Protein AF-A0AAV6PI04-F1 (afdb_monomer_lite)

Foldseek 3Di:
DVVVVVVVCVVVPHPDDDDDDDDDDLVVVQVVCVVVVQWDADPVRDTGGDPDPPPDDDDVDDDPDPDDDDDDDDDD

Structure (mmCIF, N/CA/C/O backbone):
data_AF-A0AAV6PI04-F1
#
_entry.id   AF-A0AAV6PI04-F1
#
loop_
_atom_site.group_PDB
_atom_site.id
_atom_site.type_symbol
_atom_site.label_atom_id
_atom_site.label_alt_id
_atom_site.label_comp_id
_atom_site.label_asym_id
_atom_site.label_entity_id
_atom_site.label_seq_id
_atom_site.pdbx_PDB_ins_code
_atom_site.Cartn_x
_atom_site.Cartn_y
_atom_site.Cartn_z
_atom_site.occupancy
_atom_site.B_iso_or_equiv
_atom_site.auth_seq_id
_atom_site.auth_comp_id
_atom_site.auth_asym_id
_atom_site.auth_atom_id
_atom_site.pdbx_PDB_model_num
ATOM 1 N N . GLN A 1 1 ? -8.761 -0.339 -26.078 1.00 57.72 1 GLN A N 1
ATOM 2 C CA . GLN A 1 1 ? -7.737 -0.297 -25.010 1.00 57.72 1 GLN A CA 1
ATOM 3 C C . GLN A 1 1 ? -8.002 -1.320 -23.887 1.00 57.72 1 GLN A C 1
ATOM 5 O O . GLN A 1 1 ? -7.989 -0.976 -22.715 1.00 57.72 1 GLN A O 1
ATOM 10 N N . GLU A 1 2 ? -8.212 -2.603 -24.210 1.00 61.44 2 GLU A N 1
ATOM 11 C CA . GLU A 1 2 ? -8.315 -3.679 -23.191 1.00 61.44 2 GLU A CA 1
ATOM 12 C C . GLU A 1 2 ? -6.965 -4.398 -22.977 1.00 61.44 2 GLU A C 1
ATOM 14 O O . GLU A 1 2 ? -6.728 -5.021 -21.946 1.00 61.44 2 GLU A O 1
ATOM 19 N N . VAL A 1 3 ? -6.053 -4.286 -23.953 1.00 64.56 3 VAL A N 1
ATOM 20 C CA . VAL A 1 3 ? -4.732 -4.935 -23.942 1.00 64.56 3 VAL A CA 1
ATOM 21 C C . VAL A 1 3 ? -3.861 -4.401 -22.808 1.00 64.56 3 VAL A C 1
ATOM 23 O O . VAL A 1 3 ? -3.236 -5.191 -22.117 1.00 64.56 3 VAL A O 1
ATOM 26 N N . GLU A 1 4 ? -3.884 -3.092 -22.548 1.00 70.25 4 GLU A N 1
ATOM 27 C CA . GLU A 1 4 ? -3.086 -2.465 -21.483 1.00 70.25 4 GLU A CA 1
ATOM 28 C C . GLU A 1 4 ? -3.515 -2.949 -20.088 1.00 70.25 4 GLU A C 1
ATOM 30 O O . GLU A 1 4 ? -2.678 -3.291 -19.258 1.00 70.25 4 GLU A O 1
ATOM 35 N N . LYS A 1 5 ? -4.826 -3.088 -19.840 1.00 82.88 5 LYS A N 1
ATOM 36 C CA . LYS A 1 5 ? -5.341 -3.614 -18.564 1.00 82.88 5 LYS A CA 1
ATOM 37 C C . LYS A 1 5 ? -5.024 -5.099 -18.383 1.00 82.88 5 LYS A C 1
ATOM 39 O O . LYS A 1 5 ? -4.635 -5.509 -17.291 1.00 82.88 5 LYS A O 1
ATOM 44 N N . ARG A 1 6 ? -5.162 -5.901 -19.447 1.00 81.56 6 ARG A N 1
ATOM 45 C CA . ARG A 1 6 ? -4.768 -7.321 -19.445 1.00 81.56 6 ARG A CA 1
ATOM 46 C C . ARG A 1 6 ? -3.263 -7.494 -19.264 1.00 81.56 6 ARG A C 1
ATOM 48 O O . ARG A 1 6 ? -2.852 -8.430 -18.593 1.00 81.56 6 ARG A O 1
ATOM 55 N N . HIS A 1 7 ? -2.462 -6.591 -19.824 1.00 85.00 7 HIS A N 1
ATOM 56 C CA . HIS A 1 7 ? -1.013 -6.606 -19.675 1.00 85.00 7 HIS A CA 1
ATOM 57 C C . HIS A 1 7 ? -0.605 -6.386 -18.216 1.00 85.00 7 HIS A C 1
ATOM 59 O O . HIS A 1 7 ? 0.152 -7.191 -17.687 1.00 85.00 7 HIS A O 1
ATOM 65 N N . ILE A 1 8 ? -1.188 -5.390 -17.536 1.00 88.06 8 ILE A N 1
ATOM 66 C CA . ILE A 1 8 ? -0.948 -5.162 -16.100 1.00 88.06 8 ILE A CA 1
ATOM 67 C C . ILE A 1 8 ? -1.345 -6.392 -15.283 1.00 88.06 8 ILE A C 1
ATOM 69 O O . ILE A 1 8 ? -0.554 -6.858 -14.472 1.00 88.06 8 ILE A O 1
ATOM 73 N N . LEU A 1 9 ? -2.544 -6.941 -15.513 1.00 88.12 9 LEU A N 1
ATOM 74 C CA . LEU A 1 9 ? -3.009 -8.148 -14.821 1.00 88.12 9 LEU A CA 1
ATOM 75 C C . LEU A 1 9 ? -2.053 -9.331 -15.032 1.00 88.12 9 LEU A C 1
ATOM 77 O O . LEU A 1 9 ? -1.734 -10.027 -14.072 1.00 88.12 9 LEU A O 1
ATOM 81 N N . ASN A 1 10 ? -1.540 -9.508 -16.251 1.00 87.81 10 ASN A N 1
ATOM 82 C CA . ASN A 1 10 ? -0.562 -10.546 -16.562 1.00 87.81 10 ASN A CA 1
ATOM 83 C C . ASN A 1 10 ? 0.777 -10.316 -15.839 1.00 87.81 10 ASN A C 1
ATOM 85 O O . ASN A 1 10 ? 1.328 -11.259 -15.281 1.00 87.81 10 ASN A O 1
ATOM 89 N N . MET A 1 11 ? 1.269 -9.071 -15.782 1.00 91.19 11 MET A N 1
ATOM 90 C CA . MET A 1 11 ? 2.515 -8.728 -15.078 1.00 91.19 11 MET A CA 1
ATOM 91 C C . MET A 1 11 ? 2.458 -9.032 -13.577 1.00 91.19 11 MET A C 1
ATOM 93 O O . MET A 1 11 ? 3.471 -9.399 -12.992 1.00 91.19 11 MET A O 1
ATOM 97 N N . ILE A 1 12 ? 1.285 -8.901 -12.956 1.00 89.50 12 ILE A N 1
ATOM 98 C CA . ILE A 1 12 ? 1.072 -9.232 -11.537 1.00 89.50 12 ILE A CA 1
ATOM 99 C C . ILE A 1 12 ? 0.501 -10.644 -11.336 1.00 89.50 12 ILE A C 1
ATOM 101 O O . ILE A 1 12 ? 0.0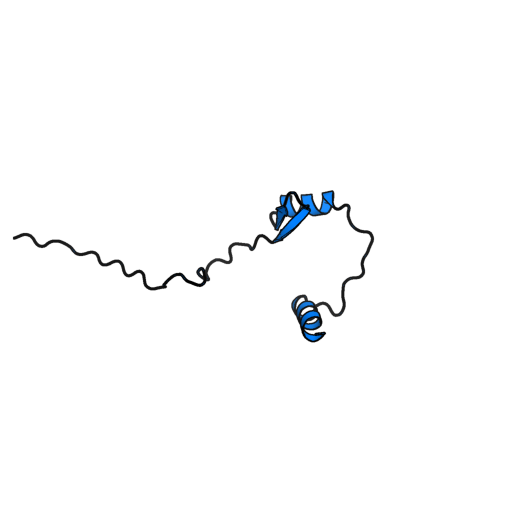13 -10.962 -10.253 1.00 89.50 12 ILE A O 1
ATOM 105 N N . HIS A 1 13 ? 0.547 -11.487 -12.374 1.00 89.44 13 HIS A N 1
ATOM 106 C CA . HIS A 1 13 ? 0.082 -12.877 -12.367 1.00 89.44 13 HIS A CA 1
ATOM 107 C C . HIS A 1 13 ? -1.371 -13.058 -11.883 1.00 89.44 13 HIS A C 1
ATOM 109 O O . HIS A 1 13 ? -1.709 -14.039 -11.217 1.00 89.44 13 HIS A O 1
ATOM 115 N N . LEU A 1 14 ? -2.257 -12.119 -12.226 1.00 88.06 14 LEU A N 1
ATOM 116 C CA . LEU A 1 14 ? -3.685 -12.191 -11.925 1.00 88.06 14 LEU A CA 1
ATOM 117 C C . LEU A 1 14 ? -4.505 -12.474 -13.187 1.00 88.06 14 LEU A C 1
ATOM 119 O O . LEU A 1 14 ? -4.369 -11.806 -14.206 1.00 88.06 14 LEU A O 1
ATOM 123 N N . ASN A 1 15 ? -5.445 -13.417 -13.091 1.00 81.31 15 ASN A N 1
ATOM 124 C CA . ASN A 1 15 ? -6.373 -13.733 -14.187 1.00 81.31 15 ASN A CA 1
ATO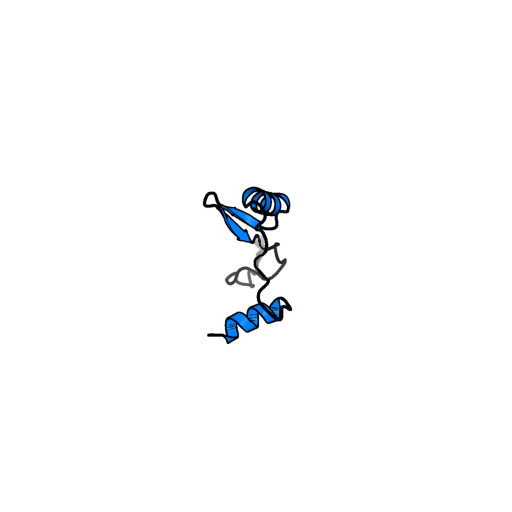M 125 C C . ASN A 1 15 ? -7.559 -12.757 -14.281 1.00 81.31 15 ASN A C 1
ATOM 127 O O . ASN A 1 15 ? -8.189 -12.633 -15.330 1.00 81.31 15 ASN A O 1
ATOM 131 N N . ALA A 1 16 ? -7.891 -12.077 -13.183 1.00 85.81 16 ALA A N 1
ATOM 132 C CA . ALA A 1 16 ? -8.986 -11.119 -13.110 1.00 85.81 16 ALA A CA 1
ATOM 133 C C . ALA A 1 16 ? -8.709 -10.070 -12.028 1.00 85.81 16 ALA A C 1
ATOM 135 O O . ALA A 1 16 ? -7.886 -10.275 -11.134 1.00 85.81 16 ALA A O 1
ATOM 136 N N . ARG A 1 17 ? -9.433 -8.948 -12.085 1.00 84.50 17 ARG A N 1
ATOM 137 C CA . ARG A 1 17 ? -9.360 -7.911 -11.053 1.00 84.50 17 ARG A CA 1
ATOM 138 C C . ARG A 1 17 ? -9.765 -8.493 -9.688 1.00 84.50 17 ARG A C 1
ATOM 140 O O . ARG A 1 17 ? -10.814 -9.142 -9.619 1.00 84.50 17 ARG A O 1
ATOM 147 N N . PRO A 1 18 ? -9.000 -8.235 -8.610 1.00 84.31 18 PRO A N 1
ATOM 148 C CA . PRO A 1 18 ? -9.381 -8.652 -7.267 1.00 84.31 18 PRO A CA 1
ATOM 149 C C . PRO A 1 18 ? -10.780 -8.148 -6.911 1.00 84.31 18 PRO A C 1
ATOM 151 O O . PRO A 1 18 ? -11.144 -7.011 -7.225 1.00 84.31 18 PRO A O 1
ATOM 154 N N . LYS A 1 19 ? -11.571 -9.002 -6.258 1.00 80.00 19 LYS A N 1
ATOM 155 C CA . LYS A 1 19 ? -12.903 -8.627 -5.780 1.00 80.00 19 LYS A CA 1
ATOM 156 C C . LYS A 1 19 ? -12.756 -7.582 -4.676 1.00 80.00 19 LYS A C 1
ATOM 158 O O . LYS A 1 19 ? -11.947 -7.756 -3.771 1.00 80.00 19 LYS A O 1
ATOM 163 N N . VAL A 1 20 ? -13.549 -6.516 -4.747 1.00 71.00 20 VAL A N 1
ATOM 164 C CA . VAL A 1 20 ? -13.600 -5.495 -3.695 1.00 71.00 20 VAL A CA 1
ATOM 165 C C . VAL A 1 20 ? -14.267 -6.121 -2.470 1.00 71.00 20 VAL A C 1
ATOM 167 O O . VAL A 1 20 ? -15.460 -6.415 -2.495 1.00 71.00 20 VAL A O 1
ATOM 170 N N . THR A 1 21 ? -13.484 -6.396 -1.431 1.00 80.25 21 THR A N 1
ATOM 171 C CA . THR A 1 21 ? -13.968 -6.856 -0.123 1.00 80.25 21 THR A CA 1
ATOM 172 C C . THR A 1 21 ? -14.219 -5.661 0.799 1.00 80.25 21 THR A C 1
ATOM 174 O O . THR A 1 21 ? -14.027 -4.511 0.399 1.00 80.25 21 THR A O 1
ATOM 177 N N . TRP A 1 22 ? -14.667 -5.921 2.034 1.00 74.00 22 TRP A N 1
ATOM 178 C CA . TRP A 1 22 ? -14.780 -4.895 3.073 1.00 74.00 22 TRP A CA 1
ATOM 179 C C . TRP A 1 22 ? -13.467 -4.107 3.173 1.00 74.00 22 TRP A C 1
ATOM 181 O O . TRP A 1 22 ? -12.424 -4.706 3.456 1.00 74.00 22 TRP A O 1
ATOM 191 N N . PRO A 1 23 ? -13.485 -2.792 2.904 1.00 71.38 23 PRO A N 1
ATOM 192 C CA . PRO A 1 23 ? -12.262 -2.018 2.850 1.00 71.38 23 PRO A CA 1
ATOM 193 C C . PRO A 1 23 ? -11.685 -1.898 4.258 1.00 71.38 23 PRO A C 1
ATOM 195 O O . PRO A 1 23 ? -12.387 -1.532 5.202 1.00 71.38 23 PRO A O 1
ATOM 198 N N . LEU A 1 24 ? -10.390 -2.182 4.395 1.00 76.56 24 LEU A N 1
ATOM 199 C CA . LEU A 1 24 ? -9.651 -1.785 5.588 1.00 76.56 24 LEU A CA 1
ATOM 200 C C . LEU A 1 24 ? -9.861 -0.278 5.826 1.00 76.56 24 LEU A C 1
ATOM 202 O O . LEU A 1 24 ? -9.845 0.493 4.857 1.00 76.56 24 LEU A O 1
ATOM 206 N N . PRO A 1 25 ? -10.017 0.171 7.085 1.00 87.12 25 PRO A N 1
ATOM 207 C CA . PRO A 1 25 ? -10.063 1.592 7.394 1.00 87.12 25 PRO A CA 1
ATOM 208 C C . PRO A 1 25 ? -8.868 2.315 6.769 1.00 87.12 25 PRO A C 1
ATOM 210 O O . PRO A 1 25 ? -7.719 1.910 6.959 1.00 87.12 25 PRO A O 1
ATOM 213 N N . ARG A 1 26 ? -9.133 3.402 6.032 1.00 85.38 26 ARG A N 1
ATOM 214 C CA . ARG A 1 26 ? -8.106 4.121 5.257 1.00 85.38 26 ARG A CA 1
ATOM 215 C C . ARG A 1 26 ? -6.917 4.542 6.125 1.00 85.38 26 ARG A C 1
ATOM 217 O O . ARG A 1 26 ? -5.781 4.400 5.695 1.00 85.38 26 ARG A O 1
ATOM 224 N N . ALA A 1 27 ? -7.167 4.977 7.360 1.00 85.25 27 ALA A N 1
ATOM 225 C CA . ALA A 1 27 ? -6.120 5.353 8.310 1.00 85.25 27 ALA A CA 1
ATOM 226 C C . ALA A 1 27 ? -5.153 4.198 8.633 1.00 85.25 27 ALA A C 1
ATOM 228 O O . ALA A 1 27 ? -3.946 4.410 8.701 1.00 85.25 27 ALA A O 1
ATOM 229 N N . ALA A 1 28 ? -5.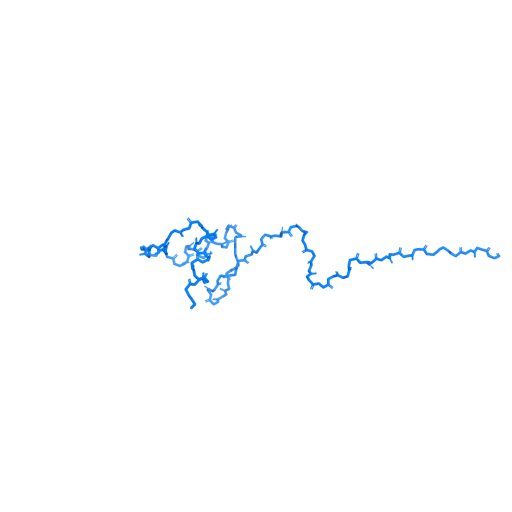666 2.971 8.780 1.00 86.69 28 ALA A N 1
ATOM 230 C CA . ALA A 1 28 ? -4.840 1.796 9.048 1.00 86.69 28 ALA A CA 1
ATOM 231 C C . ALA A 1 28 ? -3.977 1.431 7.832 1.00 86.69 28 ALA A C 1
ATOM 233 O O . ALA A 1 28 ? -2.794 1.141 7.987 1.00 86.69 28 ALA A O 1
ATOM 234 N N . LEU A 1 29 ? -4.549 1.509 6.625 1.00 87.25 29 LEU A N 1
ATOM 235 C CA . LEU A 1 29 ? -3.816 1.274 5.380 1.00 87.25 29 LEU A CA 1
ATOM 236 C C . LEU A 1 29 ? -2.683 2.295 5.191 1.00 87.25 29 LEU A C 1
ATOM 238 O O . LEU A 1 29 ? -1.544 1.908 4.949 1.00 87.25 29 LEU A O 1
ATOM 242 N N . LEU A 1 30 ? -2.985 3.588 5.341 1.00 86.81 30 LEU A N 1
ATOM 243 C CA . LEU A 1 30 ? -2.003 4.664 5.176 1.00 86.81 30 LEU A CA 1
ATOM 244 C C . LEU A 1 30 ? -0.895 4.592 6.234 1.00 86.81 30 LEU A C 1
ATOM 246 O O . LEU A 1 30 ? 0.280 4.716 5.897 1.00 86.81 30 LEU A O 1
ATOM 250 N N . SER A 1 31 ? -1.252 4.316 7.494 1.00 84.31 31 SER A N 1
ATOM 251 C CA . SER A 1 31 ? -0.267 4.132 8.563 1.00 84.31 31 SER A CA 1
ATOM 252 C C . SER A 1 31 ? 0.636 2.927 8.304 1.00 84.31 31 SER A C 1
ATOM 254 O O . SER A 1 31 ? 1.841 3.021 8.513 1.00 84.31 31 SER A O 1
ATOM 256 N N . ALA A 1 32 ? 0.090 1.809 7.816 1.00 87.25 32 ALA A N 1
ATOM 257 C CA . ALA A 1 32 ? 0.896 0.644 7.465 1.00 87.25 32 ALA A CA 1
ATOM 258 C C . ALA A 1 32 ? 1.888 0.961 6.335 1.00 87.25 32 ALA A C 1
ATOM 260 O O . ALA A 1 32 ? 3.063 0.637 6.465 1.00 87.25 32 ALA A O 1
ATOM 261 N N . ILE A 1 33 ? 1.446 1.647 5.276 1.00 85.44 33 ILE A N 1
ATOM 262 C CA . ILE A 1 33 ? 2.308 2.051 4.153 1.00 85.44 33 ILE A CA 1
ATOM 263 C C . ILE A 1 33 ? 3.459 2.945 4.635 1.00 85.44 33 ILE A C 1
ATOM 265 O O . ILE A 1 33 ? 4.617 2.674 4.317 1.00 85.44 33 ILE A O 1
ATOM 269 N N . GLN A 1 34 ? 3.151 3.955 5.456 1.00 83.88 34 GLN A N 1
ATOM 270 C CA . GLN A 1 34 ? 4.148 4.866 6.020 1.00 83.88 34 GLN A CA 1
ATOM 271 C C . GLN A 1 34 ? 5.126 4.138 6.957 1.00 83.88 34 GLN A C 1
ATOM 273 O O . GLN A 1 34 ? 6.332 4.355 6.886 1.00 83.88 34 GLN A O 1
ATOM 278 N N . LYS A 1 35 ? 4.624 3.254 7.830 1.00 86.31 35 LYS A N 1
ATOM 279 C CA . LYS A 1 35 ? 5.448 2.532 8.815 1.00 86.31 35 LYS A CA 1
ATOM 280 C C . LYS A 1 35 ? 6.320 1.444 8.196 1.00 86.31 35 LYS A C 1
ATOM 282 O O . LYS A 1 35 ? 7.374 1.148 8.745 1.00 86.31 35 LYS A O 1
ATOM 287 N N . LEU A 1 36 ? 5.880 0.840 7.095 1.00 85.56 36 LEU A N 1
ATOM 288 C CA . LEU A 1 36 ? 6.652 -0.160 6.355 1.00 85.56 36 LEU A CA 1
ATOM 289 C C . LEU A 1 36 ? 7.624 0.476 5.350 1.00 85.56 36 LEU A C 1
ATOM 291 O O . LEU A 1 36 ? 8.354 -0.252 4.690 1.00 85.56 36 LEU A O 1
ATOM 295 N N . ASN A 1 37 ? 7.633 1.810 5.234 1.00 76.75 37 ASN A N 1
ATOM 296 C CA . ASN A 1 37 ? 8.451 2.570 4.288 1.00 76.75 37 ASN A CA 1
ATOM 297 C C . ASN A 1 37 ? 8.318 2.105 2.821 1.00 76.75 37 ASN A C 1
ATOM 299 O O . ASN A 1 37 ? 9.241 2.253 2.031 1.00 76.75 37 ASN A O 1
ATOM 303 N N . VAL A 1 38 ? 7.157 1.549 2.451 1.00 77.88 38 VAL A N 1
ATOM 304 C CA . VAL A 1 38 ? 6.858 1.068 1.084 1.00 77.88 38 VAL A CA 1
ATOM 305 C C . VAL A 1 38 ? 6.267 2.167 0.189 1.00 77.88 38 VAL A C 1
ATOM 307 O O . VAL A 1 38 ? 6.070 1.978 -1.008 1.00 77.88 38 VAL A O 1
ATOM 310 N N . GLY A 1 39 ? 5.944 3.324 0.769 1.00 81.00 39 GLY A N 1
ATOM 311 C CA . GLY A 1 39 ? 5.374 4.469 0.068 1.00 81.00 39 GLY A CA 1
ATOM 312 C C . GLY A 1 39 ? 5.284 5.708 0.952 1.00 81.00 39 GLY A C 1
ATOM 313 O O . GLY A 1 39 ? 5.282 5.606 2.179 1.00 81.00 39 GLY A O 1
ATOM 314 N N . HIS A 1 40 ? 5.235 6.879 0.326 1.00 83.94 40 HIS A N 1
ATOM 315 C CA . HIS A 1 40 ? 5.008 8.165 0.969 1.00 83.94 40 HIS A CA 1
ATOM 316 C C . HIS A 1 40 ? 3.522 8.533 0.883 1.00 83.94 40 HIS A C 1
ATOM 318 O O . HIS A 1 40 ? 2.879 8.352 -0.151 1.00 83.94 40 HIS A O 1
ATOM 324 N N . VAL A 1 41 ? 2.953 9.026 1.983 1.00 83.31 41 VAL A N 1
ATOM 325 C CA . VAL A 1 41 ? 1.550 9.453 2.040 1.00 83.31 41 VAL A CA 1
ATOM 326 C C . VAL A 1 41 ? 1.517 10.974 2.099 1.00 83.31 41 VAL A C 1
ATOM 328 O O . VAL A 1 41 ? 1.980 11.562 3.071 1.00 83.31 41 VAL A O 1
ATOM 331 N N . THR A 1 42 ? 0.950 11.589 1.065 1.00 84.44 42 THR A N 1
ATOM 332 C CA . THR A 1 42 ? 0.734 13.044 0.990 1.00 84.44 42 THR A CA 1
ATOM 333 C C . THR A 1 42 ? -0.394 13.493 1.923 1.00 84.44 42 THR A C 1
ATOM 335 O O . THR A 1 42 ? -1.264 12.697 2.2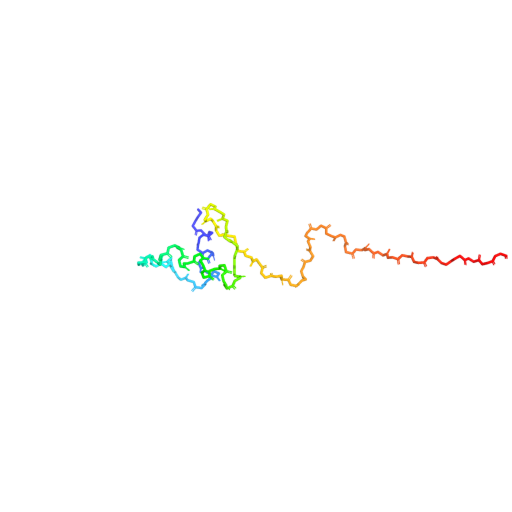88 1.00 84.44 42 THR A O 1
ATOM 338 N N . GLU A 1 43 ? -0.424 14.781 2.274 1.00 82.31 43 GLU A N 1
ATOM 339 C CA . GLU A 1 43 ? -1.464 15.377 3.132 1.00 82.31 43 GLU A CA 1
ATOM 340 C C . GLU A 1 43 ? -2.876 15.247 2.530 1.00 82.31 43 GLU A C 1
ATOM 342 O O . GLU A 1 43 ? -3.850 15.050 3.256 1.00 82.31 43 GLU A O 1
ATOM 347 N N . ASP A 1 44 ? -2.983 15.216 1.197 1.00 80.31 44 ASP A N 1
ATOM 348 C CA . ASP A 1 44 ? -4.227 14.948 0.456 1.00 80.31 44 ASP A CA 1
ATOM 349 C C . ASP A 1 44 ? -4.670 13.467 0.505 1.00 80.31 44 ASP A C 1
ATOM 351 O O . ASP A 1 44 ? -5.703 13.065 -0.050 1.00 80.31 44 ASP A O 1
ATOM 355 N N . GLY A 1 45 ? -3.875 12.608 1.146 1.00 78.44 45 GLY A N 1
ATOM 356 C CA . GLY A 1 45 ? -4.128 11.182 1.308 1.00 78.44 45 GLY A CA 1
ATOM 357 C C . GLY A 1 45 ? -3.881 10.352 0.046 1.00 78.44 45 GLY A C 1
ATOM 358 O O . GLY A 1 45 ? -4.396 9.228 -0.035 1.00 78.44 45 GLY A O 1
ATOM 359 N N . ARG A 1 46 ? -3.145 10.882 -0.943 1.00 84.44 46 ARG A N 1
ATOM 360 C CA . ARG A 1 46 ? -2.588 10.089 -2.051 1.00 84.44 46 ARG A CA 1
ATOM 361 C C . ARG A 1 46 ? -1.329 9.368 -1.584 1.00 84.44 46 ARG A C 1
ATOM 363 O O . ARG A 1 46 ? -0.589 9.889 -0.753 1.00 84.44 46 ARG A O 1
ATOM 370 N N . VAL A 1 47 ? -1.104 8.184 -2.141 1.00 84.62 47 VAL A N 1
ATOM 371 C CA . VAL A 1 47 ? 0.073 7.365 -1.855 1.00 84.62 47 VAL A CA 1
ATOM 372 C C . VAL A 1 47 ? 0.991 7.394 -3.065 1.00 84.62 47 VAL A C 1
ATOM 374 O O . VAL A 1 47 ? 0.570 7.035 -4.164 1.00 84.62 47 VAL A O 1
ATOM 377 N N . GLU A 1 48 ? 2.231 7.796 -2.840 1.00 85.00 48 GLU A N 1
ATOM 378 C CA . GLU A 1 48 ? 3.329 7.712 -3.794 1.00 85.00 48 GLU A CA 1
ATOM 379 C C . GLU A 1 48 ? 4.181 6.500 -3.421 1.00 85.00 48 GLU A C 1
ATOM 381 O O . GLU A 1 48 ? 4.512 6.298 -2.254 1.00 85.00 48 GLU A O 1
ATOM 386 N N . ILE A 1 49 ? 4.486 5.637 -4.386 1.00 81.94 49 ILE A N 1
ATOM 387 C CA . ILE A 1 49 ? 5.312 4.457 -4.127 1.00 81.94 49 ILE A CA 1
ATOM 388 C C . ILE A 1 49 ? 6.754 4.946 -4.047 1.00 81.94 49 ILE A C 1
ATOM 390 O O . ILE A 1 49 ? 7.250 5.549 -4.995 1.00 81.94 49 ILE A O 1
ATOM 394 N N . GLN A 1 50 ? 7.408 4.710 -2.911 1.00 72.69 50 GLN A N 1
ATOM 395 C CA . GLN A 1 50 ? 8.843 4.930 -2.807 1.00 72.69 50 GLN A CA 1
ATOM 396 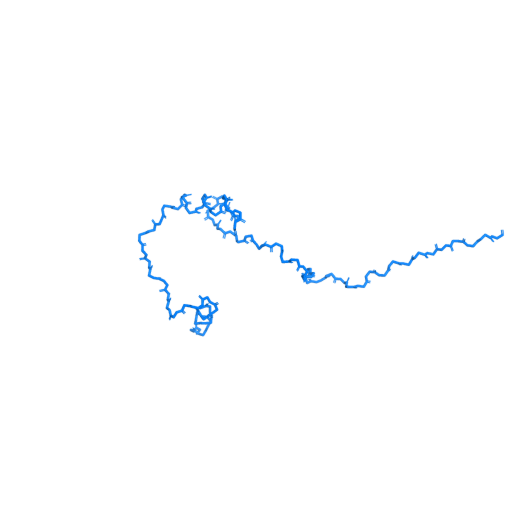C C . GLN A 1 50 ? 9.487 3.770 -3.555 1.00 72.69 50 GLN A C 1
ATOM 398 O O . GLN A 1 50 ? 9.408 2.626 -3.108 1.00 72.69 50 GLN A O 1
ATOM 403 N N . GLU A 1 51 ? 10.043 4.044 -4.732 1.00 68.44 51 GLU A N 1
ATOM 404 C CA . GLU A 1 51 ? 10.914 3.077 -5.383 1.00 68.44 51 GLU A CA 1
ATOM 405 C C . GLU A 1 51 ? 12.086 2.832 -4.430 1.00 68.44 51 GLU A C 1
ATOM 407 O O . GLU A 1 51 ? 12.753 3.775 -3.997 1.00 68.44 51 GLU A O 1
ATOM 412 N N . GLU A 1 52 ? 12.317 1.570 -4.059 1.00 61.16 52 GLU A N 1
ATOM 413 C CA . GLU A 1 52 ? 13.601 1.187 -3.474 1.00 61.16 52 GLU A CA 1
ATOM 414 C C . GLU A 1 52 ? 14.689 1.760 -4.391 1.00 61.16 52 GLU A C 1
ATOM 416 O O . GLU A 1 52 ? 14.483 1.735 -5.613 1.00 61.16 52 GLU A O 1
ATOM 421 N N . PRO A 1 53 ? 15.809 2.302 -3.872 1.00 52.31 53 PRO A N 1
ATOM 422 C CA . PRO A 1 53 ? 16.912 2.674 -4.734 1.00 52.31 53 PRO A CA 1
ATOM 423 C C . PRO A 1 53 ? 17.322 1.401 -5.461 1.00 52.31 53 PRO A C 1
ATOM 425 O O . PRO A 1 53 ? 17.988 0.523 -4.918 1.00 52.31 53 PRO A O 1
ATOM 428 N N . LYS A 1 54 ? 16.842 1.268 -6.695 1.00 51.03 54 LYS A N 1
ATOM 429 C CA . LYS A 1 54 ? 17.355 0.322 -7.656 1.00 51.03 54 LYS A CA 1
ATOM 430 C C . LYS A 1 54 ? 18.771 0.807 -7.861 1.00 51.03 54 LYS A C 1
ATOM 432 O O . LYS A 1 54 ? 19.005 1.757 -8.606 1.00 51.03 54 LYS A O 1
ATOM 437 N N . ASP A 1 55 ? 19.692 0.231 -7.108 1.00 52.41 55 ASP A N 1
ATOM 438 C CA . ASP A 1 55 ? 21.097 0.435 -7.353 1.00 52.41 55 ASP A CA 1
ATOM 439 C C . ASP A 1 55 ? 21.324 0.194 -8.856 1.00 52.41 55 ASP A C 1
ATOM 441 O O . ASP A 1 55 ? 21.046 -0.877 -9.399 1.00 52.41 55 ASP A O 1
ATOM 445 N N . ILE A 1 56 ? 21.798 1.258 -9.508 1.00 55.00 56 ILE A N 1
ATOM 446 C CA . ILE A 1 56 ? 22.495 1.258 -10.789 1.00 55.00 56 ILE A CA 1
ATOM 447 C C . ILE A 1 56 ? 21.612 1.035 -12.034 1.00 55.00 56 ILE A C 1
ATOM 449 O O . ILE A 1 56 ? 21.794 0.117 -12.831 1.00 55.00 56 ILE A O 1
ATOM 453 N N . SER A 1 57 ? 20.758 2.004 -12.339 1.00 51.81 57 SER A N 1
ATOM 454 C CA . SER A 1 57 ? 20.849 2.579 -13.684 1.00 51.81 57 SER A CA 1
ATOM 455 C C . SER A 1 57 ? 20.723 4.079 -13.540 1.00 51.81 57 SER A C 1
ATOM 457 O O . SER A 1 57 ? 19.772 4.571 -12.939 1.00 51.81 57 SER A O 1
ATOM 459 N N . ALA A 1 58 ? 21.767 4.774 -13.970 1.00 55.16 58 ALA A N 1
ATOM 460 C CA . ALA A 1 58 ? 21.943 6.198 -13.778 1.00 55.16 58 ALA A CA 1
ATOM 461 C C . ALA A 1 58 ? 20.688 7.004 -14.187 1.00 55.16 58 ALA A C 1
ATOM 463 O O . ALA A 1 58 ? 19.909 6.535 -15.026 1.00 55.16 58 ALA A O 1
ATOM 464 N N . PRO A 1 59 ? 20.486 8.221 -13.641 1.00 57.97 59 PRO A N 1
ATOM 465 C CA . PRO A 1 59 ? 19.434 9.111 -14.122 1.00 57.97 59 PRO A CA 1
ATOM 466 C C . PRO A 1 59 ? 19.514 9.197 -15.654 1.00 57.97 59 PRO A C 1
ATOM 468 O O . PRO A 1 59 ? 20.624 9.363 -16.175 1.00 57.97 59 PRO A O 1
ATOM 471 N N . PRO A 1 60 ? 18.397 9.089 -16.399 1.00 52.81 60 PRO A N 1
ATOM 472 C CA . PRO A 1 60 ? 18.428 9.268 -17.844 1.00 52.81 60 PRO A CA 1
ATOM 473 C C . PRO A 1 60 ? 18.910 10.693 -18.142 1.00 52.81 60 PRO A C 1
ATOM 475 O O . PRO A 1 60 ? 18.158 11.654 -18.001 1.00 52.81 60 PRO A O 1
ATOM 478 N N . GLY A 1 61 ? 20.194 10.827 -18.487 1.00 54.62 61 GLY A N 1
ATOM 479 C CA . GLY A 1 61 ? 20.844 12.115 -18.731 1.00 54.62 61 GLY A CA 1
ATOM 480 C C . GLY A 1 61 ? 22.195 12.342 -18.048 1.00 54.62 61 GLY A C 1
ATOM 481 O O . GLY A 1 61 ? 22.793 13.384 -18.300 1.00 54.62 61 GLY A O 1
ATOM 482 N N . THR A 1 62 ? 22.723 11.426 -17.227 1.00 56.09 62 THR A N 1
ATOM 483 C CA . THR A 1 62 ? 24.117 11.572 -16.767 1.00 56.09 62 THR A CA 1
ATOM 484 C C . THR A 1 62 ? 25.081 11.139 -17.876 1.00 56.09 62 THR A C 1
ATOM 486 O O . THR A 1 62 ? 25.038 9.969 -18.271 1.00 56.09 62 THR A O 1
ATOM 489 N N . PRO A 1 63 ? 25.954 12.023 -18.394 1.00 53.50 63 PRO A N 1
ATOM 490 C CA . PRO A 1 63 ? 26.984 11.613 -19.338 1.00 53.50 63 PRO A CA 1
ATOM 491 C C . PRO A 1 63 ? 27.931 10.627 -18.642 1.00 53.50 63 PRO A C 1
ATOM 493 O O . PRO A 1 63 ? 28.549 10.954 -17.633 1.00 53.50 63 PRO A O 1
ATOM 496 N N . SER A 1 64 ? 28.038 9.412 -19.182 1.00 56.03 64 SER A N 1
ATOM 497 C CA . SER A 1 64 ? 28.865 8.314 -18.654 1.00 56.03 64 SER A CA 1
ATOM 498 C C . SER A 1 64 ? 30.380 8.530 -18.832 1.00 56.03 64 SER A C 1
ATOM 500 O O . SER A 1 64 ? 31.157 7.597 -18.655 1.00 56.03 64 SER A O 1
ATOM 502 N N . GLU A 1 65 ? 30.824 9.733 -19.192 1.00 60.09 65 GLU A N 1
ATOM 503 C CA . GLU A 1 65 ? 32.205 10.015 -19.590 1.00 60.09 65 GLU A CA 1
ATOM 504 C C . GLU A 1 65 ? 32.726 11.274 -18.887 1.00 60.09 65 GLU A C 1
ATOM 506 O O . GLU A 1 65 ? 33.112 12.254 -19.520 1.00 60.09 65 GLU A O 1
ATOM 511 N N . VAL A 1 66 ? 32.735 11.277 -17.552 1.00 64.38 66 VAL A N 1
ATOM 512 C CA . VAL A 1 66 ? 33.507 12.279 -16.802 1.00 64.38 66 VAL A CA 1
ATOM 513 C C . VAL A 1 66 ? 34.944 11.766 -16.715 1.00 64.38 66 VAL A C 1
ATOM 515 O O . VAL A 1 66 ? 35.294 11.015 -15.812 1.00 64.38 66 VAL A O 1
ATOM 518 N N . SER A 1 67 ? 35.766 12.097 -17.712 1.00 69.31 67 SER A N 1
ATOM 519 C CA . SER A 1 67 ? 37.207 11.824 -17.657 1.00 69.31 67 SER A CA 1
ATOM 520 C C . SER A 1 67 ? 37.900 12.949 -16.894 1.00 69.31 67 SER A C 1
ATOM 522 O O . SER A 1 67 ? 37.992 14.074 -17.383 1.00 69.31 67 SER A O 1
ATOM 524 N N . GLU A 1 68 ? 38.387 12.652 -15.692 1.00 76.44 68 GLU A N 1
ATOM 525 C CA . GLU A 1 68 ? 39.231 13.563 -14.920 1.00 76.44 68 GLU A CA 1
ATOM 526 C C . GLU A 1 68 ? 40.678 13.465 -15.424 1.00 76.44 68 GLU A C 1
ATOM 528 O O . GLU A 1 68 ? 41.325 12.423 -15.317 1.00 76.44 68 GLU A O 1
ATOM 533 N N . VAL A 1 69 ? 41.195 14.554 -16.001 1.00 81.75 69 VAL A N 1
ATOM 534 C CA . VAL A 1 69 ? 42.594 14.656 -16.438 1.00 81.75 69 VAL A CA 1
ATOM 535 C C . VAL A 1 69 ? 43.375 15.436 -15.386 1.00 81.75 69 VAL A C 1
ATOM 537 O O . VAL A 1 69 ? 43.144 16.628 -15.191 1.00 81.75 69 VAL A O 1
ATOM 540 N N . ILE A 1 70 ? 44.319 14.773 -14.720 1.00 78.62 70 ILE A N 1
ATOM 541 C CA . ILE A 1 70 ? 45.226 15.405 -13.755 1.00 78.62 70 ILE A CA 1
ATOM 542 C C . ILE A 1 70 ? 46.528 15.747 -14.485 1.00 78.62 70 ILE A C 1
ATOM 544 O O . ILE A 1 70 ? 47.287 14.853 -14.855 1.00 78.62 70 ILE A O 1
ATOM 548 N N . VAL A 1 71 ? 46.784 17.039 -14.703 1.00 83.88 71 VAL A N 1
ATOM 549 C CA . VAL A 1 71 ? 48.034 17.529 -15.307 1.00 83.88 71 VAL A CA 1
ATOM 550 C C . VAL A 1 71 ? 48.969 18.019 -14.207 1.00 83.88 71 VAL A C 1
ATOM 552 O O . VAL A 1 71 ? 48.593 18.867 -13.398 1.00 83.88 71 VAL A O 1
ATOM 555 N N . PHE A 1 72 ? 50.197 17.505 -14.193 1.00 88.94 72 PHE A N 1
ATOM 556 C CA . PHE A 1 72 ? 51.261 17.985 -13.314 1.00 88.94 72 PHE A CA 1
ATOM 557 C C . PHE A 1 72 ? 52.072 19.074 -14.024 1.00 88.94 72 PHE A C 1
ATOM 559 O O . PHE A 1 72 ? 52.366 18.954 -15.212 1.00 88.94 72 PHE A O 1
ATOM 566 N N . ALA A 1 73 ? 52.432 20.137 -13.303 1.00 81.88 73 ALA A N 1
ATOM 567 C CA . ALA A 1 73 ? 53.313 21.179 -13.822 1.00 81.88 73 ALA A CA 1
ATOM 568 C C . ALA A 1 73 ? 54.775 20.702 -13.818 1.00 81.88 73 ALA A C 1
ATOM 570 O O . ALA A 1 73 ? 55.235 20.116 -12.836 1.00 81.88 73 ALA A O 1
ATOM 571 N N . GLU A 1 74 ? 55.499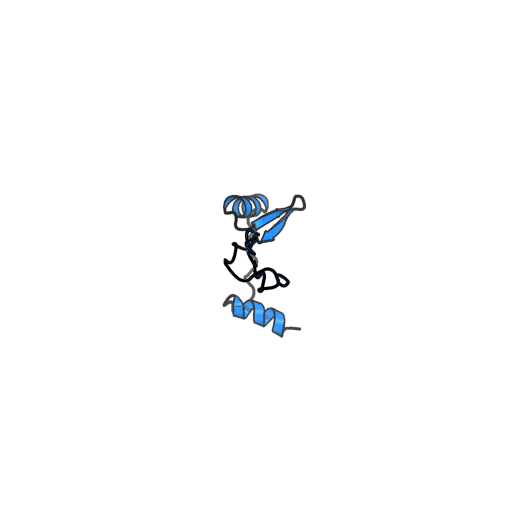 20.969 -14.903 1.00 76.69 74 GLU A N 1
ATOM 572 C CA . GLU A 1 74 ? 56.926 20.664 -15.032 1.00 76.69 74 GLU A CA 1
ATOM 573 C C . GLU A 1 74 ? 57.778 21.816 -14.450 1.00 76.69 74 GLU A C 1
ATOM 575 O O . GLU A 1 74 ? 57.455 22.983 -14.697 1.00 76.69 74 GLU A O 1
ATOM 580 N N . PRO A 1 75 ? 58.831 21.540 -13.654 1.00 76.81 75 PRO A N 1
ATOM 581 C CA . PRO A 1 75 ? 59.717 22.575 -13.120 1.00 76.81 75 PRO A CA 1
ATOM 582 C C . PRO A 1 75 ? 60.723 23.052 -14.181 1.00 76.81 75 PRO A C 1
ATOM 584 O O . PRO A 1 75 ? 61.443 22.240 -14.759 1.00 76.81 75 PRO A O 1
ATOM 587 N N . GLY A 1 76 ? 60.753 24.367 -14.421 1.00 58.41 76 GLY A N 1
ATOM 588 C CA . GLY A 1 76 ? 61.720 25.047 -15.297 1.00 58.41 76 GLY A CA 1
ATOM 589 C C . GLY A 1 76 ? 63.036 25.415 -14.625 1.00 58.41 76 GLY A C 1
ATOM 590 O O . GLY A 1 76 ? 63.118 25.345 -13.376 1.00 58.41 76 GLY A O 1
#

pLDDT: mean 75.77, std 12.19, range [51.03, 91.19]

Sequence (76 aa):
QEVEKRHILNMIHLNARPKVTWPLPRAALLSAIQKLNVGHVTEDGRVEIQEEPKDISAPPGTPSEVSEVIVFAEPG

Organism: Solea senegalensis (NCBI:txid28829)

Radius of gyration: 23.63 Å; chains: 1; bounding box: 76×39×34 Å

Secondary structure (DSSP, 8-state):
--HHHHHHHHHTT-SSPPP--SPPPHHHHHHHHHHTTSEEE-TTS-EEE-----TT---TT--S------PPPPP-